Protein AF-A0A952BD85-F1 (afdb_monomer_lite)

Radius of gyration: 10.25 Å; chains: 1; bounding box: 22×22×27 Å

Structure (mmCIF, N/CA/C/O backbone):
data_AF-A0A952BD85-F1
#
_entry.id   AF-A0A952BD85-F1
#
loop_
_atom_site.group_PDB
_atom_site.id
_atom_site.type_symbol
_atom_site.label_atom_id
_atom_site.label_alt_id
_atom_site.label_comp_id
_atom_site.label_asym_id
_atom_site.label_entity_id
_atom_site.label_seq_id
_atom_site.pdbx_PDB_ins_code
_atom_site.Cartn_x
_atom_site.Cartn_y
_atom_site.Cartn_z
_atom_site.occupancy
_atom_site.B_iso_or_equiv
_atom_site.auth_seq_id
_atom_site.auth_comp_id
_atom_site.auth_asym_id
_atom_site.auth_atom_id
_atom_site.pdbx_PDB_model_num
ATOM 1 N N . THR A 1 1 ? 2.463 4.784 -7.533 1.00 84.56 1 THR A N 1
ATOM 2 C CA . THR A 1 1 ? 3.676 5.068 -6.746 1.00 84.56 1 THR A CA 1
ATOM 3 C C . THR A 1 1 ? 3.386 4.745 -5.301 1.00 84.56 1 THR A C 1
ATOM 5 O O . THR A 1 1 ? 2.242 4.920 -4.880 1.00 84.56 1 THR A O 1
ATOM 8 N N . GLY A 1 2 ? 4.364 4.234 -4.558 1.00 86.19 2 GLY A N 1
ATOM 9 C CA . GLY A 1 2 ? 4.142 3.735 -3.196 1.00 86.19 2 GLY A CA 1
ATOM 10 C C . GLY A 1 2 ? 3.641 4.818 -2.237 1.00 86.19 2 GLY A C 1
ATOM 11 O O . GLY A 1 2 ? 2.647 4.618 -1.543 1.00 86.19 2 GLY A O 1
ATOM 12 N N . ASN A 1 3 ? 4.222 6.021 -2.309 1.00 87.12 3 ASN A N 1
ATOM 13 C CA . ASN A 1 3 ? 3.806 7.163 -1.482 1.00 87.12 3 ASN A CA 1
ATOM 14 C C . ASN A 1 3 ? 2.344 7.584 -1.715 1.00 87.12 3 ASN A C 1
ATOM 16 O O . ASN A 1 3 ? 1.636 7.961 -0.783 1.00 87.12 3 ASN A O 1
ATOM 20 N N . ALA A 1 4 ? 1.872 7.522 -2.964 1.00 88.31 4 ALA A N 1
ATOM 21 C CA . ALA A 1 4 ? 0.475 7.823 -3.271 1.00 88.31 4 ALA A CA 1
ATOM 22 C C . ALA A 1 4 ? -0.466 6.751 -2.697 1.00 88.31 4 ALA A C 1
ATOM 24 O O . ALA A 1 4 ? -1.537 7.091 -2.202 1.00 88.31 4 ALA A O 1
ATOM 25 N N . GLY A 1 5 ? -0.041 5.482 -2.713 1.00 89.19 5 GLY A N 1
ATOM 26 C CA . GLY A 1 5 ? -0.775 4.377 -2.099 1.00 89.19 5 GLY A CA 1
ATOM 27 C C . GLY A 1 5 ? -0.952 4.566 -0.594 1.00 89.19 5 GLY A C 1
ATOM 28 O O . GLY A 1 5 ? -2.075 4.492 -0.107 1.00 89.19 5 GLY A O 1
ATOM 29 N N . LEU A 1 6 ? 0.121 4.910 0.126 1.00 89.06 6 LEU A N 1
ATOM 30 C CA . LEU A 1 6 ? 0.072 5.164 1.573 1.00 89.06 6 LEU A CA 1
ATOM 31 C C . LEU A 1 6 ? -0.899 6.292 1.952 1.00 89.06 6 LEU A C 1
ATOM 33 O O . LEU A 1 6 ? -1.614 6.186 2.948 1.00 89.06 6 LEU A O 1
ATOM 37 N N . ASN A 1 7 ? -0.965 7.354 1.145 1.00 89.62 7 ASN A N 1
ATOM 38 C CA . ASN A 1 7 ? -1.937 8.429 1.353 1.00 89.62 7 ASN A CA 1
ATOM 39 C C . ASN A 1 7 ? -3.377 7.955 1.101 1.00 89.62 7 ASN A C 1
ATOM 41 O O . ASN A 1 7 ? -4.269 8.269 1.887 1.00 89.62 7 ASN A O 1
ATOM 45 N N . ALA A 1 8 ? -3.591 7.157 0.052 1.00 90.31 8 ALA A N 1
ATOM 46 C CA . ALA A 1 8 ? -4.911 6.648 -0.312 1.00 90.31 8 ALA A CA 1
ATOM 47 C C . ALA A 1 8 ? -5.501 5.686 0.733 1.00 90.31 8 ALA A C 1
ATOM 49 O O . ALA A 1 8 ? -6.721 5.643 0.879 1.00 90.31 8 ALA A O 1
ATOM 50 N N . LEU A 1 9 ? -4.672 4.966 1.504 1.00 89.44 9 LEU A N 1
ATOM 51 C CA . LEU A 1 9 ? -5.142 4.049 2.557 1.00 89.44 9 LEU A CA 1
ATOM 52 C C . LEU A 1 9 ? -6.091 4.723 3.551 1.00 89.44 9 LEU A C 1
ATOM 54 O O . LEU A 1 9 ? -7.090 4.133 3.943 1.00 89.44 9 LEU A O 1
ATOM 58 N N . LYS A 1 10 ? -5.798 5.971 3.931 1.00 81.44 10 LYS A N 1
ATOM 59 C CA . LYS A 1 10 ? -6.598 6.714 4.917 1.00 81.44 10 LYS A CA 1
ATOM 60 C C . LYS A 1 10 ? -7.904 7.251 4.342 1.00 81.44 10 LYS A C 1
ATOM 62 O O . LYS A 1 10 ? -8.842 7.486 5.093 1.00 81.44 10 LYS A O 1
ATOM 67 N N . GLU A 1 11 ? -7.938 7.506 3.038 1.00 87.75 11 GLU A N 1
ATOM 68 C CA . GLU A 1 11 ? -9.104 8.079 2.363 1.00 87.75 11 GLU A CA 1
ATOM 69 C C . GLU A 1 11 ? -10.078 7.000 1.891 1.00 87.75 11 GLU A C 1
ATOM 71 O O . GLU A 1 11 ? -11.284 7.232 1.864 1.00 87.75 11 GLU A O 1
ATOM 76 N N . MET A 1 12 ? -9.553 5.837 1.502 1.00 90.06 12 MET A N 1
ATOM 77 C CA . MET A 1 12 ? -10.333 4.774 0.875 1.00 90.06 12 MET A CA 1
ATOM 78 C C . MET A 1 12 ? -10.753 3.657 1.828 1.00 90.06 12 MET A C 1
ATOM 80 O O . MET A 1 12 ? -11.687 2.946 1.476 1.00 90.06 12 MET A O 1
ATOM 84 N N . ASP A 1 13 ? -10.077 3.498 2.972 1.00 89.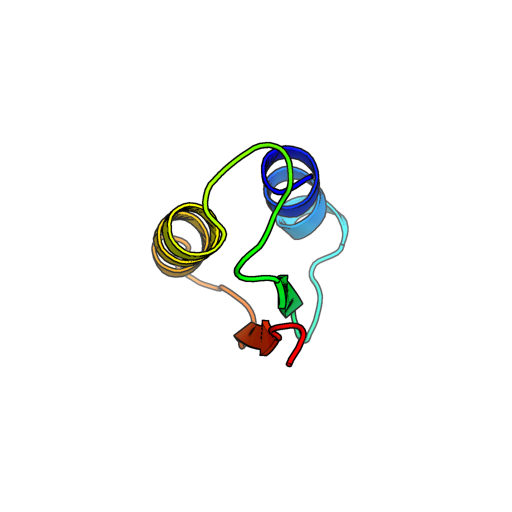12 13 ASP A N 1
ATOM 85 C CA . ASP A 1 13 ? -10.318 2.423 3.951 1.00 89.12 13 ASP A CA 1
ATOM 86 C C . ASP A 1 13 ? -10.534 1.039 3.292 1.00 89.12 13 ASP A C 1
ATOM 88 O O . ASP A 1 13 ? -11.616 0.455 3.372 1.00 89.12 13 ASP A O 1
ATOM 92 N N . PRO A 1 14 ? -9.557 0.552 2.503 1.00 93.81 14 PRO A N 1
ATOM 93 C CA . PRO A 1 14 ? -9.770 -0.610 1.650 1.00 93.81 14 PRO A CA 1
ATOM 94 C C . PRO A 1 14 ? -9.777 -1.919 2.447 1.00 93.81 14 PRO A C 1
ATOM 96 O O . PRO A 1 14 ? -8.965 -2.097 3.344 1.00 93.81 14 PRO A O 1
ATOM 99 N N . ASP A 1 15 ? -10.582 -2.900 2.027 1.00 95.44 15 ASP A N 1
ATOM 100 C CA . ASP A 1 15 ? -10.608 -4.239 2.647 1.00 95.44 15 ASP A CA 1
ATOM 101 C C . ASP A 1 15 ? -9.341 -5.077 2.373 1.00 95.44 15 ASP A C 1
ATOM 103 O O . ASP A 1 15 ? -9.059 -6.052 3.070 1.00 95.44 15 ASP A O 1
ATOM 107 N N . VAL A 1 16 ? -8.596 -4.752 1.311 1.00 95.06 16 VAL A N 1
ATOM 108 C CA . VAL A 1 16 ? -7.378 -5.459 0.891 1.00 95.06 16 VAL A CA 1
ATOM 109 C C . VAL A 1 16 ? -6.477 -4.538 0.079 1.00 95.06 16 VAL A C 1
ATOM 111 O O . VAL A 1 16 ? -6.953 -3.684 -0.672 1.00 95.06 16 VAL A O 1
ATOM 114 N N . VAL A 1 17 ? -5.165 -4.745 0.182 1.00 95.25 17 VAL A N 1
ATOM 115 C CA . VAL A 1 17 ? -4.168 -4.016 -0.608 1.00 95.25 17 VAL A CA 1
ATOM 116 C C . VAL A 1 17 ? -3.334 -4.986 -1.429 1.00 95.25 17 VAL A C 1
ATOM 118 O O . VAL A 1 17 ? -2.798 -5.965 -0.914 1.00 95.25 17 VAL A O 1
ATOM 121 N N . LEU A 1 18 ? -3.211 -4.691 -2.722 1.00 94.38 18 LEU A N 1
ATOM 122 C CA . LEU A 1 18 ? -2.259 -5.344 -3.614 1.00 94.38 18 LEU A CA 1
ATOM 123 C C . LEU A 1 18 ? -1.016 -4.4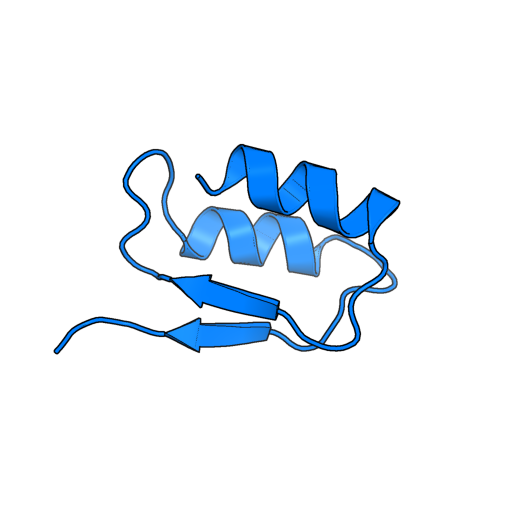62 -3.705 1.00 94.38 18 LEU A C 1
ATOM 125 O O . LEU A 1 18 ? -1.115 -3.307 -4.124 1.00 94.38 18 LEU A O 1
ATOM 129 N N . LEU A 1 19 ? 0.135 -4.996 -3.304 1.00 94.44 19 LEU A N 1
ATOM 130 C CA . LEU A 1 19 ? 1.390 -4.254 -3.253 1.00 94.44 19 LEU A CA 1
ATOM 131 C C . LEU A 1 19 ? 2.427 -4.908 -4.158 1.00 94.44 19 LEU A C 1
ATOM 133 O O . LEU A 1 19 ? 2.799 -6.062 -3.959 1.00 94.44 19 LEU A O 1
ATOM 137 N N . ASP A 1 20 ? 2.884 -4.160 -5.156 1.00 93.00 20 ASP A N 1
ATOM 138 C CA . ASP A 1 20 ? 3.990 -4.587 -6.006 1.00 93.00 20 ASP A CA 1
ATOM 139 C C . ASP A 1 20 ? 5.317 -4.444 -5.252 1.00 93.00 20 ASP A C 1
ATOM 141 O O . ASP A 1 20 ? 5.547 -3.441 -4.576 1.00 93.00 20 ASP A O 1
ATOM 145 N N . ILE A 1 21 ? 6.195 -5.439 -5.369 1.00 90.06 21 ILE A N 1
ATOM 146 C CA . ILE A 1 21 ? 7.574 -5.349 -4.873 1.00 90.06 21 ILE A CA 1
ATOM 147 C C . ILE A 1 21 ? 8.377 -4.350 -5.721 1.00 90.06 21 ILE A C 1
ATOM 149 O O . ILE A 1 21 ? 9.150 -3.556 -5.188 1.00 90.06 21 ILE A O 1
ATOM 153 N N . ASN A 1 22 ? 8.166 -4.352 -7.038 1.00 89.38 22 ASN A N 1
ATOM 154 C CA . ASN A 1 22 ? 8.947 -3.595 -8.015 1.00 89.38 22 ASN A CA 1
ATOM 155 C C . ASN A 1 22 ? 8.337 -2.214 -8.294 1.00 89.38 22 ASN A C 1
ATOM 157 O O . ASN A 1 22 ? 8.147 -1.809 -9.444 1.00 89.38 22 ASN A O 1
ATOM 161 N N . LEU A 1 23 ? 8.013 -1.472 -7.237 1.00 89.06 23 L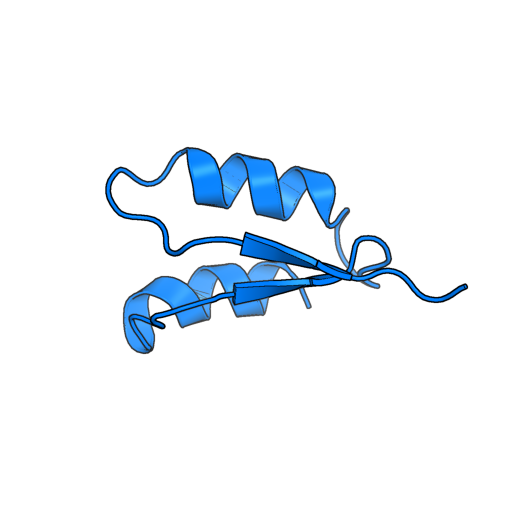EU A N 1
ATOM 162 C CA . LEU A 1 23 ? 7.512 -0.111 -7.384 1.00 89.06 23 LEU A CA 1
ATOM 163 C C . LEU A 1 23 ? 8.581 0.815 -8.008 1.00 89.06 23 LEU A C 1
ATOM 165 O O . LEU A 1 23 ? 9.767 0.714 -7.695 1.00 89.06 23 LEU A O 1
ATOM 169 N N . PRO A 1 24 ? 8.179 1.749 -8.890 1.00 84.06 24 PRO A N 1
ATOM 170 C CA . PRO A 1 24 ? 9.120 2.578 -9.646 1.00 84.06 24 PRO A CA 1
ATOM 171 C C . PRO A 1 24 ? 9.766 3.698 -8.818 1.00 84.06 24 PRO A C 1
ATOM 173 O O . PRO A 1 24 ? 10.769 4.265 -9.247 1.00 84.06 24 PRO A O 1
ATOM 176 N N . ASP A 1 25 ? 9.161 4.077 -7.689 1.00 84.56 25 ASP A N 1
ATOM 177 C CA . ASP A 1 25 ? 9.554 5.245 -6.895 1.00 84.56 25 ASP A CA 1
ATOM 178 C C . ASP A 1 25 ? 10.193 4.905 -5.545 1.00 84.56 25 ASP A C 1
ATOM 180 O O . ASP A 1 25 ? 11.143 5.576 -5.145 1.00 84.56 25 ASP A O 1
ATOM 184 N N . ILE A 1 26 ? 9.689 3.886 -4.849 1.00 83.75 26 ILE A N 1
ATOM 185 C CA . ILE A 1 26 ?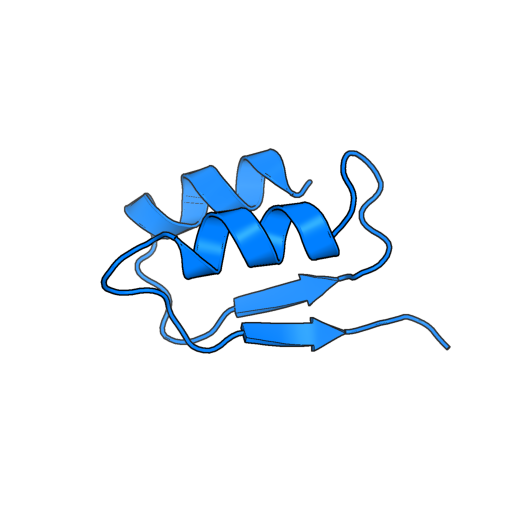 10.195 3.415 -3.553 1.00 83.75 26 ILE A CA 1
ATOM 186 C C . ILE A 1 26 ? 10.131 1.891 -3.502 1.00 83.75 26 ILE A C 1
ATOM 188 O O . ILE A 1 26 ? 9.362 1.304 -4.249 1.00 83.75 26 ILE A O 1
ATOM 192 N N . ASP A 1 27 ? 10.914 1.252 -2.636 1.00 88.00 27 ASP A N 1
ATOM 193 C CA . ASP A 1 27 ? 10.861 -0.203 -2.454 1.00 88.00 27 ASP A CA 1
ATOM 194 C C . ASP A 1 27 ? 9.492 -0.624 -1.889 1.00 88.00 27 ASP A C 1
ATOM 196 O O . ASP A 1 27 ? 9.038 -0.096 -0.868 1.00 88.00 27 ASP A O 1
ATOM 200 N N . GLY A 1 28 ? 8.830 -1.582 -2.547 1.00 90.19 28 GLY A N 1
ATOM 201 C CA . GLY A 1 28 ? 7.558 -2.137 -2.091 1.00 90.19 28 GLY A CA 1
ATOM 202 C C . GLY A 1 28 ? 7.643 -2.742 -0.690 1.00 90.19 28 GLY A C 1
ATOM 203 O O . GLY A 1 28 ? 6.665 -2.696 0.053 1.00 90.19 28 GLY A O 1
ATOM 204 N N . LEU A 1 29 ? 8.813 -3.231 -0.268 1.00 93.00 29 LEU A N 1
ATOM 205 C CA . LEU A 1 29 ? 8.979 -3.738 1.092 1.00 93.00 29 LEU A CA 1
ATOM 206 C C . LEU A 1 29 ? 8.955 -2.617 2.142 1.00 93.00 29 LEU A C 1
ATOM 208 O O . LEU A 1 29 ? 8.347 -2.787 3.196 1.00 93.00 29 LEU A O 1
ATOM 212 N N . SER A 1 30 ? 9.528 -1.449 1.843 1.00 92.62 30 SER A N 1
ATOM 213 C CA . SER A 1 30 ? 9.441 -0.282 2.733 1.00 92.62 30 SER A CA 1
ATOM 214 C C . SER A 1 30 ? 8.000 0.214 2.879 1.00 92.62 30 SER A C 1
ATOM 216 O O . SER A 1 30 ? 7.572 0.554 3.977 1.00 92.62 30 SER A O 1
ATOM 218 N N . VAL A 1 31 ? 7.214 0.181 1.796 1.00 92.94 31 VAL A N 1
ATOM 219 C CA . VAL A 1 31 ? 5.773 0.483 1.860 1.00 92.94 31 VAL A CA 1
ATOM 220 C C . VAL A 1 31 ? 5.051 -0.493 2.784 1.00 92.94 31 VAL A C 1
ATOM 222 O O . VAL A 1 31 ? 4.238 -0.070 3.604 1.00 92.94 31 VAL A O 1
ATOM 225 N N . LEU A 1 32 ? 5.357 -1.790 2.682 1.00 94.38 32 LEU A N 1
ATOM 226 C CA . LEU A 1 32 ? 4.776 -2.805 3.557 1.00 94.38 32 LEU A CA 1
ATOM 227 C C 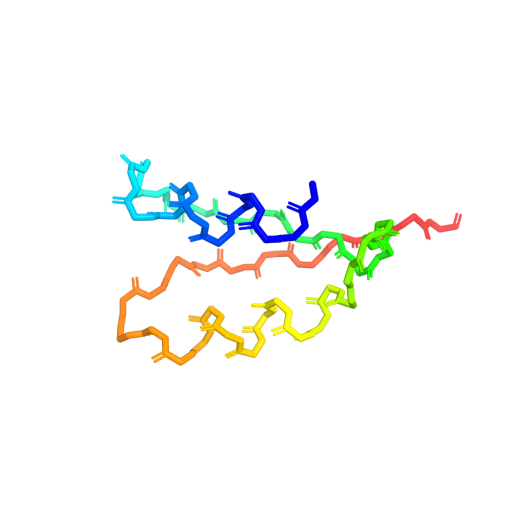. LEU A 1 32 ? 5.115 -2.541 5.030 1.00 94.38 32 LEU A C 1
ATOM 229 O O . LEU A 1 32 ? 4.229 -2.626 5.877 1.00 94.38 32 LEU A O 1
ATOM 233 N N . GLU A 1 33 ? 6.368 -2.207 5.343 1.00 93.88 33 GLU A N 1
ATOM 234 C CA . GLU A 1 33 ? 6.793 -1.868 6.707 1.00 93.88 33 GLU A CA 1
ATOM 235 C C . GLU A 1 33 ? 6.008 -0.676 7.271 1.00 93.88 33 GLU A C 1
ATOM 237 O O . GLU A 1 33 ? 5.507 -0.748 8.396 1.00 93.88 33 GLU A O 1
ATOM 242 N N . GLU A 1 34 ? 5.836 0.389 6.483 1.00 92.62 34 GLU A N 1
ATOM 243 C CA . GLU A 1 34 ? 5.037 1.552 6.883 1.00 92.62 34 GLU A CA 1
ATOM 244 C C . GLU A 1 34 ? 3.558 1.202 7.093 1.00 92.62 34 GLU A C 1
ATOM 246 O O . GLU A 1 34 ? 2.938 1.682 8.044 1.00 92.62 34 GLU A O 1
ATOM 251 N N . MET A 1 35 ? 2.991 0.333 6.252 1.00 92.38 35 MET A N 1
ATOM 252 C CA . MET A 1 35 ? 1.616 -0.144 6.411 1.00 92.38 35 MET A CA 1
ATOM 253 C C . MET A 1 35 ? 1.435 -0.988 7.673 1.00 92.38 35 MET A C 1
ATOM 255 O O . MET A 1 35 ? 0.468 -0.786 8.401 1.00 92.38 35 MET A O 1
ATOM 259 N N . MET A 1 36 ? 2.363 -1.901 7.965 1.00 92.00 36 MET A N 1
ATOM 260 C CA . MET A 1 36 ? 2.304 -2.754 9.160 1.00 92.00 36 MET A CA 1
ATOM 261 C C . MET A 1 36 ? 2.464 -1.969 10.469 1.00 92.00 36 MET A C 1
ATOM 263 O O . MET A 1 36 ? 2.080 -2.457 11.529 1.00 92.00 36 MET A O 1
ATOM 267 N N . ALA A 1 37 ? 3.011 -0.752 10.418 1.00 93.19 37 ALA A N 1
ATOM 268 C CA . ALA A 1 37 ? 3.075 0.142 11.572 1.00 93.19 37 ALA A CA 1
ATOM 269 C C . ALA A 1 37 ? 1.718 0.794 11.914 1.00 93.19 37 ALA A C 1
ATOM 271 O O . ALA A 1 37 ? 1.585 1.417 12.972 1.00 93.19 37 ALA A O 1
ATOM 272 N N . LEU A 1 38 ? 0.707 0.675 11.045 1.00 88.31 38 LEU A N 1
ATOM 273 C CA . LEU A 1 38 ? -0.652 1.138 11.317 1.00 88.31 38 LEU A CA 1
ATOM 274 C C . LEU A 1 38 ? -1.387 0.106 12.188 1.00 88.31 38 LEU A C 1
ATOM 276 O O . LEU A 1 38 ? -1.346 -1.088 11.917 1.00 88.31 38 LEU A O 1
ATOM 280 N N . ASN A 1 39 ? -2.105 0.567 13.217 1.00 85.44 39 ASN A N 1
ATOM 281 C CA . ASN A 1 39 ? -2.836 -0.323 14.136 1.00 85.44 39 ASN A CA 1
ATOM 282 C C . ASN A 1 39 ? -3.959 -1.133 13.464 1.00 85.44 39 ASN A C 1
ATOM 284 O O . ASN A 1 39 ? -4.329 -2.180 13.986 1.00 85.44 39 ASN A O 1
ATOM 288 N N . ASP A 1 40 ? -4.520 -0.627 12.367 1.00 88.19 40 ASP A N 1
ATOM 289 C CA . ASP A 1 40 ? -5.655 -1.221 11.655 1.00 88.19 40 ASP A CA 1
ATOM 290 C C . ASP A 1 40 ? -5.366 -1.204 10.153 1.00 88.19 40 ASP A C 1
ATOM 292 O O . ASP A 1 40 ? -5.939 -0.437 9.382 1.00 88.19 40 ASP A O 1
ATOM 296 N N . HIS A 1 41 ? -4.333 -1.947 9.754 1.00 91.44 41 HIS A N 1
ATOM 297 C CA . HIS A 1 41 ? -3.980 -2.070 8.348 1.00 91.44 41 HIS A CA 1
ATOM 298 C C . HIS A 1 41 ? -4.788 -3.198 7.695 1.00 91.44 41 HIS A C 1
ATOM 300 O O . HIS A 1 41 ? -4.998 -4.253 8.304 1.00 91.44 41 HIS A O 1
ATOM 306 N N . PRO A 1 42 ? -5.174 -3.046 6.422 1.00 94.00 42 PRO A N 1
ATOM 307 C CA . PRO A 1 42 ? -5.790 -4.136 5.690 1.00 94.00 42 PRO A CA 1
ATOM 308 C C . PRO A 1 42 ? -4.788 -5.267 5.426 1.00 94.00 42 PRO A C 1
ATOM 310 O O . PRO A 1 42 ? -3.568 -5.051 5.439 1.00 94.00 42 PRO A O 1
ATOM 313 N N . PRO A 1 43 ? -5.270 -6.489 5.152 1.00 95.62 43 PRO A N 1
ATOM 314 C CA . PRO A 1 43 ? -4.425 -7.556 4.639 1.00 95.62 43 PRO A CA 1
ATOM 315 C C . PRO A 1 43 ? -3.736 -7.122 3.338 1.00 95.62 43 PRO A C 1
ATOM 317 O O . PRO A 1 43 ? -4.359 -6.542 2.444 1.00 95.62 43 PRO A O 1
ATOM 320 N N . VAL A 1 44 ? -2.443 -7.435 3.228 1.00 95.44 44 VAL A N 1
ATOM 321 C CA . VAL A 1 44 ? -1.618 -7.105 2.060 1.00 95.44 44 VAL A CA 1
ATOM 322 C C . VAL A 1 44 ? -1.259 -8.373 1.300 1.00 95.44 44 VAL A C 1
ATOM 324 O O . VAL A 1 44 ? -0.768 -9.341 1.882 1.00 95.44 44 VAL A O 1
ATOM 327 N N . ILE A 1 45 ? -1.483 -8.360 -0.011 1.00 96.00 45 ILE A N 1
ATOM 328 C CA . ILE A 1 45 ? -1.029 -9.401 -0.931 1.00 96.00 45 ILE A CA 1
ATOM 329 C C . ILE A 1 45 ? 0.110 -8.816 -1.759 1.00 96.00 45 ILE A C 1
ATOM 331 O O . ILE A 1 45 ? -0.086 -7.866 -2.520 1.00 96.00 45 ILE A O 1
ATOM 335 N N . MET A 1 46 ? 1.295 -9.405 -1.615 1.00 94.31 46 MET A N 1
ATOM 336 C CA . MET A 1 46 ? 2.446 -9.037 -2.431 1.00 94.31 46 MET A CA 1
ATOM 337 C C . MET A 1 46 ? 2.288 -9.608 -3.837 1.00 94.31 46 MET A C 1
ATOM 339 O O . MET A 1 46 ? 1.992 -10.794 -4.005 1.00 94.31 46 MET A O 1
ATOM 343 N N . VAL A 1 47 ? 2.522 -8.767 -4.839 1.00 93.12 47 VAL A N 1
ATOM 344 C CA . VAL A 1 47 ? 2.579 -9.157 -6.247 1.00 93.12 47 VAL A CA 1
ATOM 345 C C . VAL A 1 47 ? 3.961 -8.845 -6.805 1.00 93.12 47 VAL A C 1
ATOM 347 O O . VAL A 1 47 ? 4.641 -7.921 -6.364 1.00 93.12 47 VAL A O 1
ATOM 350 N N . THR A 1 48 ? 4.409 -9.664 -7.747 1.00 87.56 48 THR A N 1
ATOM 351 C CA . THR A 1 48 ? 5.679 -9.473 -8.440 1.00 87.56 48 THR A CA 1
ATOM 352 C C . THR A 1 48 ? 5.524 -9.979 -9.864 1.00 87.56 48 THR A C 1
ATOM 354 O O . THR A 1 48 ? 4.886 -11.014 -10.084 1.00 87.56 48 THR A O 1
ATOM 357 N N . ASP A 1 49 ? 6.067 -9.241 -10.826 1.00 81.25 49 ASP A N 1
ATOM 358 C CA . ASP A 1 49 ? 6.187 -9.739 -12.193 1.00 81.25 49 ASP A CA 1
ATOM 359 C C . ASP A 1 49 ? 7.249 -10.850 -12.244 1.00 81.25 49 ASP A C 1
ATOM 361 O O . ASP A 1 49 ? 8.313 -10.739 -11.631 1.00 81.25 49 ASP A O 1
ATOM 365 N N . SER A 1 50 ? 6.919 -11.946 -12.936 1.00 67.62 50 SER A N 1
ATOM 366 C CA . SER A 1 50 ? 7.803 -13.108 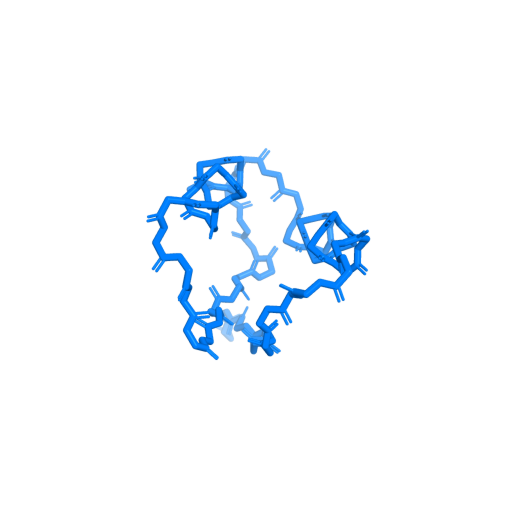-13.146 1.00 67.62 50 SER A CA 1
ATOM 367 C C . SER A 1 50 ? 8.782 -12.912 -14.297 1.00 67.62 50 SER A C 1
ATOM 369 O O . SER A 1 50 ? 8.406 -12.243 -15.285 1.00 67.62 50 SER A O 1
#

Foldseek 3Di:
DLVVVVVVCVVPVDQEEEFECPDPPDGSVVSVVVQVPDPDHHHYDYDYDD

pLDDT: mean 89.96, std 4.96, range [67.62, 96.0]

Sequence (50 aa):
TGNAGLNALKEMDPDVVLLDINLPDIDGLSVLEEMMALNDHPPVIMVTDS

Secondary structure (DSSP, 8-state):
-HHHHHHHHHHH--S-EEEESS-SSS-HHHHHHHHHTSTTPPPEEEE---